Protein AF-A0A502EAJ1-F1 (afdb_monomer_lite)

Foldseek 3Di:
DDDDDDDDDDPPPCPVPPPPPLVVLLVVLVVLLVVLVVLVVPDFPQDDCVVDDDVVNVVNVVSVVVVVVSVVVSVVSNVVSVVSNVVSVVVVVVVVVVCCVVVPDD

Structure (mmCIF, N/CA/C/O backbone):
data_AF-A0A502EAJ1-F1
#
_entry.id   AF-A0A502EAJ1-F1
#
loop_
_atom_site.group_PDB
_atom_site.id
_atom_site.type_symbol
_atom_site.label_atom_id
_atom_site.label_alt_id
_atom_site.label_comp_id
_atom_site.label_asym_id
_atom_site.label_entity_id
_atom_site.label_seq_id
_atom_site.pdbx_PDB_ins_code
_atom_site.Cartn_x
_atom_site.Cartn_y
_atom_site.Cartn_z
_atom_site.occupancy
_atom_site.B_iso_or_equiv
_atom_site.auth_seq_id
_atom_site.auth_comp_id
_atom_site.auth_asym_id
_atom_site.auth_atom_id
_atom_site.pdbx_PDB_model_num
ATOM 1 N N . MET A 1 1 ? 1.232 34.786 -62.484 1.00 44.47 1 MET A N 1
ATOM 2 C CA . MET A 1 1 ? 2.319 34.318 -61.595 1.00 44.47 1 MET A CA 1
ATOM 3 C C . MET A 1 1 ? 1.673 33.565 -60.446 1.00 44.47 1 MET A C 1
ATOM 5 O O . MET A 1 1 ? 1.003 34.178 -59.626 1.00 44.47 1 MET A O 1
ATOM 9 N N . ASN A 1 2 ? 1.746 32.236 -60.501 1.00 37.72 2 ASN A N 1
ATOM 10 C CA . ASN A 1 2 ? 0.970 31.316 -59.669 1.00 37.72 2 ASN A CA 1
ATOM 11 C C . ASN A 1 2 ? 1.637 31.052 -58.313 1.00 37.72 2 ASN A C 1
ATOM 13 O O . ASN A 1 2 ? 2.846 30.849 -58.243 1.00 37.72 2 ASN A O 1
ATOM 17 N N . ARG A 1 3 ? 0.804 30.998 -57.265 1.00 44.91 3 ARG A N 1
ATOM 18 C CA . ARG A 1 3 ? 1.084 30.386 -55.959 1.00 44.91 3 ARG A CA 1
ATOM 19 C C . ARG A 1 3 ? 1.133 28.860 -56.105 1.00 44.91 3 ARG A C 1
ATOM 21 O O . ARG A 1 3 ? 0.138 28.263 -56.502 1.00 44.91 3 ARG A O 1
ATOM 28 N N . ALA A 1 4 ? 2.251 28.263 -55.716 1.00 44.28 4 ALA A N 1
ATOM 29 C CA . ALA A 1 4 ? 2.432 26.878 -55.270 1.00 44.28 4 ALA A CA 1
ATOM 30 C C . ALA A 1 4 ? 3.805 26.845 -54.556 1.00 44.28 4 ALA A C 1
ATOM 32 O O . ALA A 1 4 ? 4.692 27.589 -54.949 1.00 44.28 4 ALA A O 1
ATOM 33 N N . GLY A 1 5 ? 4.078 26.086 -53.504 1.00 41.44 5 GLY A N 1
ATOM 34 C CA . GLY A 1 5 ? 3.335 24.995 -52.919 1.00 41.44 5 GLY A CA 1
ATOM 35 C C . GLY A 1 5 ? 3.681 24.825 -51.441 1.00 41.44 5 GLY A C 1
ATOM 36 O O . GLY A 1 5 ? 4.650 25.360 -50.908 1.00 41.44 5 GLY A O 1
ATOM 37 N N . HIS A 1 6 ? 2.785 24.085 -50.820 1.00 46.28 6 HIS A N 1
ATOM 38 C CA . HIS A 1 6 ? 2.770 23.588 -49.465 1.00 46.28 6 HIS A CA 1
ATOM 39 C C . HIS A 1 6 ? 3.723 22.388 -49.340 1.00 46.28 6 HIS A C 1
ATOM 41 O O . HIS A 1 6 ? 3.602 21.439 -50.108 1.00 46.28 6 HIS A O 1
ATOM 47 N N . ALA A 1 7 ? 4.636 22.433 -48.373 1.00 45.00 7 ALA A N 1
ATOM 48 C CA . ALA A 1 7 ? 5.268 21.277 -47.733 1.00 45.00 7 ALA A CA 1
ATOM 49 C C . ALA A 1 7 ? 5.794 21.809 -46.385 1.00 45.00 7 ALA A C 1
ATOM 51 O O . ALA A 1 7 ? 6.616 22.715 -46.365 1.00 45.00 7 ALA A O 1
ATOM 52 N N . GLY A 1 8 ? 5.259 21.443 -45.223 1.00 46.72 8 GLY A N 1
ATOM 53 C CA . GLY A 1 8 ? 4.953 20.074 -44.836 1.00 46.72 8 GLY A CA 1
ATOM 54 C C . GLY A 1 8 ? 6.255 19.377 -44.453 1.00 46.72 8 GLY A C 1
ATOM 55 O O . GLY A 1 8 ? 6.659 18.441 -45.127 1.00 46.72 8 GLY A O 1
ATOM 56 N N . VAL A 1 9 ? 6.943 19.870 -43.418 1.00 45.50 9 VAL A N 1
ATOM 57 C CA . VAL A 1 9 ? 8.045 19.144 -42.775 1.00 45.50 9 VAL A CA 1
ATOM 58 C C . VAL A 1 9 ? 7.643 18.955 -41.326 1.00 45.50 9 VAL A C 1
ATOM 60 O O . VAL A 1 9 ? 7.377 19.919 -40.610 1.00 45.50 9 VAL A O 1
ATOM 63 N N . GLY A 1 10 ? 7.471 17.682 -40.983 1.00 40.25 10 GLY A N 1
ATOM 64 C CA . GLY A 1 10 ? 6.793 17.204 -39.799 1.00 40.25 10 GLY A CA 1
ATOM 65 C C . GLY A 1 10 ? 7.353 17.812 -38.530 1.00 40.25 10 GLY A C 1
ATOM 66 O O . GLY A 1 10 ? 8.487 17.557 -38.135 1.00 40.25 10 GLY A O 1
ATOM 67 N N . GLN A 1 11 ? 6.479 18.534 -37.844 1.00 42.09 11 GLN A N 1
ATOM 68 C CA . GLN A 1 11 ? 6.477 18.547 -36.401 1.00 42.09 11 GLN A CA 1
ATOM 69 C C . GLN A 1 11 ? 6.199 17.102 -35.982 1.00 42.09 11 GLN A C 1
ATOM 71 O O . GLN A 1 11 ? 5.047 16.688 -35.859 1.00 42.09 11 GLN A O 1
ATOM 76 N N . HIS A 1 12 ? 7.265 16.299 -35.877 1.00 37.22 12 HIS A N 1
ATOM 77 C CA . HIS A 1 12 ? 7.247 15.130 -35.018 1.00 37.22 12 HIS A CA 1
ATOM 78 C C . HIS A 1 12 ? 6.753 15.672 -33.690 1.00 37.22 12 HIS A C 1
ATOM 80 O O . HIS A 1 12 ? 7.433 16.473 -33.049 1.00 37.22 12 HIS A O 1
ATOM 86 N N . ALA A 1 13 ? 5.504 15.347 -33.366 1.00 43.31 13 ALA A N 1
ATOM 87 C CA . ALA A 1 13 ? 5.017 15.493 -32.024 1.00 43.31 13 ALA A CA 1
ATOM 88 C C . ALA A 1 13 ? 6.063 14.789 -31.165 1.00 43.31 13 ALA A C 1
ATOM 90 O O . ALA A 1 13 ? 6.211 13.568 -31.234 1.00 43.31 13 ALA A O 1
ATOM 91 N N . ASP A 1 14 ? 6.837 15.581 -30.431 1.00 46.66 14 ASP A N 1
ATOM 92 C CA . ASP A 1 14 ? 7.387 15.156 -29.165 1.00 46.66 14 ASP A CA 1
ATOM 93 C C . ASP A 1 14 ? 6.158 14.762 -28.349 1.00 46.66 14 ASP A C 1
ATOM 95 O O . ASP A 1 14 ? 5.503 15.579 -27.701 1.00 46.66 14 ASP A O 1
ATOM 99 N N . MET A 1 15 ? 5.716 13.520 -28.543 1.00 47.75 15 ME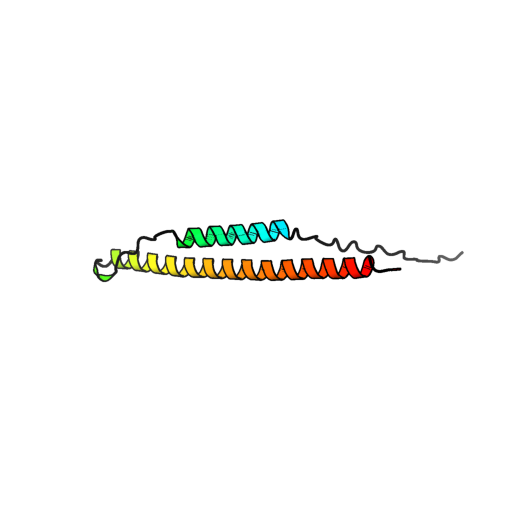T A N 1
ATOM 100 C CA . MET A 1 15 ? 4.748 12.867 -27.694 1.00 47.75 15 MET A CA 1
ATOM 101 C C . MET A 1 15 ? 5.532 12.621 -26.423 1.00 47.75 15 MET A C 1
ATOM 103 O O . MET A 1 15 ? 6.062 11.528 -26.252 1.00 47.75 15 MET A O 1
ATOM 107 N N . GLY A 1 16 ? 5.717 13.704 -25.653 1.00 45.06 16 GLY A N 1
ATOM 108 C CA . GLY A 1 16 ? 6.653 13.803 -24.549 1.00 45.06 16 GLY A CA 1
ATOM 109 C C . GLY A 1 16 ? 6.515 12.552 -23.720 1.00 45.06 16 GLY A C 1
ATOM 110 O O . GLY A 1 16 ? 5.504 12.353 -23.044 1.00 45.06 16 GLY A O 1
ATOM 111 N N . THR A 1 17 ? 7.479 11.650 -23.877 1.00 53.47 17 THR A N 1
ATOM 112 C CA . THR A 1 17 ? 7.453 10.373 -23.192 1.00 53.47 17 THR A CA 1
ATOM 113 C C . THR A 1 17 ? 7.636 10.731 -21.736 1.00 53.47 17 THR A C 1
ATOM 115 O O . THR A 1 17 ? 8.730 11.125 -21.325 1.00 53.47 17 THR A O 1
ATOM 118 N N . VAL A 1 18 ? 6.546 10.697 -20.970 1.00 57.09 18 VAL A N 1
ATOM 119 C CA . VAL A 1 18 ? 6.606 10.829 -19.520 1.00 57.09 18 VAL A CA 1
ATOM 120 C C . VAL A 1 18 ? 7.421 9.637 -19.053 1.00 57.09 18 VAL A C 1
ATOM 122 O O . VAL A 1 18 ? 6.913 8.522 -18.962 1.00 57.09 18 VAL A O 1
ATOM 125 N N . ARG A 1 19 ? 8.718 9.866 -18.853 1.00 62.62 19 ARG A N 1
ATOM 126 C CA . ARG A 1 19 ? 9.636 8.853 -18.361 1.00 62.62 19 ARG A CA 1
ATOM 127 C C . ARG A 1 19 ? 9.291 8.671 -16.893 1.00 62.62 19 ARG A C 1
ATOM 129 O O . ARG A 1 19 ? 9.613 9.518 -16.060 1.00 62.62 19 ARG A O 1
ATOM 136 N N . LEU A 1 20 ? 8.504 7.639 -16.618 1.00 69.19 20 LEU A N 1
ATOM 137 C CA . LEU A 1 20 ? 8.103 7.291 -15.269 1.00 69.19 20 LEU A CA 1
ATOM 138 C C . LEU A 1 20 ? 9.372 6.907 -14.508 1.00 69.19 20 LEU A C 1
ATOM 140 O O . LEU A 1 20 ? 10.086 5.999 -14.920 1.00 69.19 20 LEU A O 1
ATOM 144 N N . ASP A 1 21 ? 9.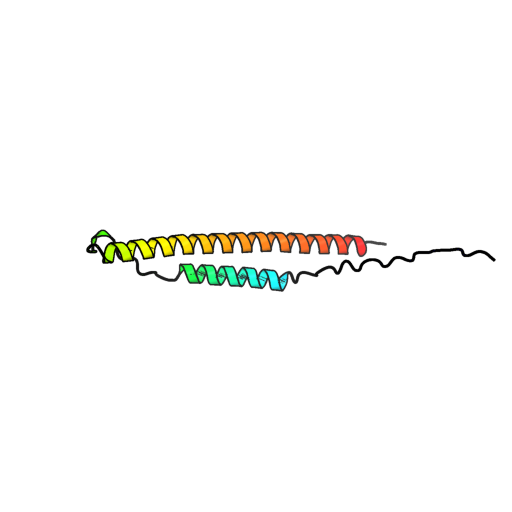668 7.603 -13.413 1.00 81.81 21 ASP A N 1
ATOM 145 C CA . ASP A 1 21 ? 10.756 7.199 -12.527 1.00 81.81 21 ASP A CA 1
ATOM 146 C C . ASP A 1 21 ? 10.335 5.920 -11.789 1.00 81.81 21 ASP A C 1
ATOM 148 O O . ASP A 1 21 ? 9.673 5.952 -10.749 1.00 81.81 21 ASP A O 1
ATOM 152 N N . ALA A 1 22 ? 10.688 4.782 -12.385 1.00 78.06 22 ALA A N 1
ATOM 153 C CA . ALA A 1 22 ? 10.443 3.441 -11.874 1.00 78.06 22 ALA A CA 1
ATOM 154 C C . ALA A 1 22 ? 10.926 3.268 -10.426 1.00 78.06 22 ALA A C 1
ATOM 156 O O . ALA A 1 22 ? 10.244 2.634 -9.615 1.00 78.06 22 ALA A O 1
ATOM 157 N N . ALA A 1 23 ? 12.067 3.873 -10.080 1.00 78.31 23 ALA A N 1
ATOM 158 C CA . ALA A 1 23 ? 12.630 3.802 -8.740 1.00 78.31 23 ALA A CA 1
ATOM 159 C C . ALA A 1 23 ? 11.791 4.612 -7.744 1.00 78.31 23 ALA A C 1
ATOM 161 O O . ALA A 1 23 ? 11.462 4.102 -6.672 1.00 78.31 23 ALA A O 1
ATOM 162 N N . ALA A 1 24 ? 11.379 5.830 -8.109 1.00 80.62 24 ALA A N 1
ATOM 163 C CA . ALA A 1 24 ? 10.502 6.648 -7.268 1.00 80.62 24 ALA A CA 1
ATOM 164 C C . ALA A 1 24 ? 9.129 5.992 -7.049 1.00 80.62 24 ALA A C 1
ATOM 166 O O . ALA A 1 24 ? 8.594 6.006 -5.939 1.00 80.62 24 ALA A O 1
ATOM 167 N N . VAL A 1 25 ? 8.567 5.377 -8.091 1.00 81.81 25 VAL A N 1
ATOM 168 C CA . VAL A 1 25 ? 7.277 4.679 -8.019 1.00 81.81 25 VAL A CA 1
ATOM 169 C C . VAL A 1 25 ? 7.364 3.425 -7.146 1.00 81.81 25 VAL A C 1
ATOM 171 O O . VAL A 1 25 ? 6.467 3.180 -6.337 1.00 81.81 25 VAL A O 1
ATOM 174 N N . ARG A 1 26 ? 8.454 2.657 -7.251 1.00 81.75 26 ARG A N 1
ATOM 175 C CA . ARG A 1 26 ? 8.693 1.487 -6.396 1.00 81.75 26 ARG A CA 1
ATOM 176 C C . ARG A 1 26 ? 8.912 1.890 -4.934 1.00 81.75 26 ARG A C 1
ATOM 178 O O . ARG A 1 26 ? 8.274 1.318 -4.060 1.00 81.75 26 ARG A O 1
ATOM 185 N N . ALA A 1 27 ? 9.687 2.944 -4.679 1.00 86.50 27 ALA A N 1
ATOM 186 C CA . ALA A 1 27 ? 9.880 3.479 -3.331 1.00 86.50 27 ALA A CA 1
ATOM 187 C C . ALA A 1 27 ? 8.563 3.946 -2.683 1.00 86.50 27 ALA A C 1
ATOM 189 O O . ALA A 1 27 ? 8.339 3.724 -1.493 1.00 86.50 27 ALA A O 1
ATOM 190 N N . LEU A 1 28 ? 7.665 4.561 -3.461 1.00 86.31 28 LEU A N 1
ATOM 191 C CA . LEU A 1 28 ? 6.333 4.933 -2.981 1.00 86.31 28 LEU A CA 1
ATOM 192 C C . LEU A 1 28 ? 5.485 3.699 -2.635 1.00 86.31 28 LEU A C 1
ATOM 194 O O . LEU A 1 28 ? 4.806 3.692 -1.608 1.00 86.31 28 LEU A O 1
ATOM 198 N N . ALA A 1 29 ? 5.525 2.661 -3.474 1.00 82.50 29 ALA A N 1
ATOM 199 C CA . ALA A 1 29 ? 4.821 1.409 -3.218 1.00 82.50 29 ALA A CA 1
ATOM 200 C C . ALA A 1 29 ? 5.326 0.720 -1.939 1.00 82.50 29 ALA A C 1
ATOM 202 O O . ALA A 1 29 ? 4.509 0.309 -1.114 1.00 82.50 29 ALA A O 1
ATOM 203 N N . ASP A 1 30 ? 6.643 0.672 -1.735 1.00 86.44 30 ASP A N 1
ATOM 204 C CA . ASP A 1 30 ? 7.259 0.102 -0.533 1.00 86.44 30 ASP A CA 1
ATOM 205 C C . ASP A 1 30 ? 6.873 0.891 0.729 1.00 86.44 30 ASP A C 1
ATOM 207 O O . ASP A 1 30 ? 6.451 0.300 1.722 1.00 86.44 30 ASP A O 1
ATOM 211 N N . SER A 1 31 ? 6.904 2.229 0.677 1.00 89.94 31 SER A N 1
ATOM 212 C CA . SER A 1 31 ? 6.459 3.077 1.797 1.00 89.94 31 SER A CA 1
ATOM 213 C C . SER A 1 31 ? 4.999 2.817 2.176 1.00 89.94 31 SER A C 1
ATOM 215 O O . SER A 1 31 ? 4.663 2.764 3.356 1.00 89.94 31 SER A O 1
ATOM 217 N N . ILE A 1 32 ? 4.123 2.639 1.184 1.00 84.50 32 ILE A N 1
ATOM 218 C CA . ILE A 1 32 ? 2.702 2.352 1.412 1.00 84.50 32 ILE A CA 1
ATOM 219 C C . ILE A 1 32 ? 2.508 0.969 2.046 1.00 84.50 32 ILE A C 1
ATOM 221 O O . ILE A 1 32 ? 1.622 0.802 2.886 1.00 84.50 32 ILE A O 1
ATOM 225 N N . LEU A 1 33 ? 3.324 -0.020 1.672 1.00 83.25 33 LEU A N 1
ATOM 226 C CA . LEU A 1 33 ? 3.296 -1.348 2.289 1.00 83.25 33 LEU A CA 1
ATOM 227 C C . LEU A 1 33 ? 3.748 -1.305 3.753 1.00 83.25 33 LEU A C 1
ATOM 229 O O . LEU A 1 33 ? 3.093 -1.923 4.598 1.00 83.25 33 LEU A O 1
ATOM 233 N N . ASP A 1 34 ? 4.802 -0.549 4.055 1.00 87.38 34 ASP A N 1
ATOM 234 C CA . ASP A 1 34 ? 5.289 -0.339 5.422 1.00 87.38 34 ASP A CA 1
ATOM 235 C C . ASP A 1 34 ? 4.241 0.363 6.295 1.00 87.38 34 ASP A C 1
ATOM 237 O O . ASP A 1 34 ? 3.941 -0.088 7.404 1.00 87.38 34 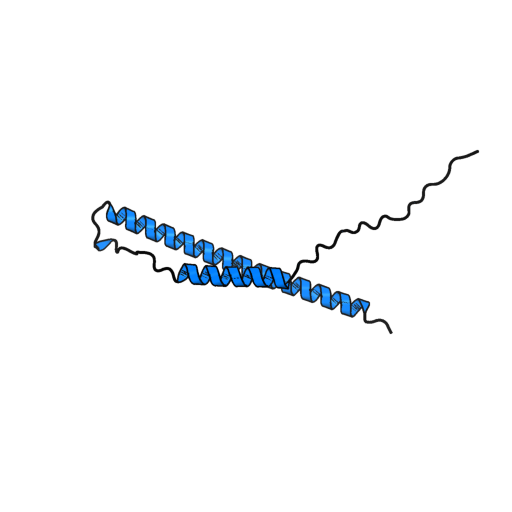ASP A O 1
ATOM 241 N N . ASP A 1 35 ? 3.620 1.429 5.789 1.00 85.12 35 ASP A N 1
ATOM 242 C CA . ASP A 1 35 ? 2.561 2.139 6.512 1.00 85.12 35 ASP A CA 1
ATOM 243 C C . ASP A 1 35 ? 1.324 1.253 6.721 1.00 85.12 35 ASP A C 1
ATOM 245 O O . ASP A 1 35 ? 0.716 1.257 7.796 1.00 85.12 35 ASP A O 1
ATOM 249 N N . ALA A 1 36 ? 0.978 0.428 5.731 1.00 78.31 36 ALA A N 1
ATOM 250 C CA . ALA A 1 36 ? -0.102 -0.544 5.850 1.00 78.31 36 ALA A CA 1
ATOM 251 C C . ALA A 1 36 ? 0.201 -1.636 6.894 1.00 78.31 36 ALA A C 1
ATOM 253 O O . ALA A 1 36 ? -0.712 -2.085 7.592 1.00 78.31 36 ALA A O 1
ATOM 254 N N . ALA A 1 37 ? 1.462 -2.057 7.034 1.00 81.50 37 ALA A N 1
ATOM 255 C CA . ALA A 1 37 ? 1.881 -2.976 8.092 1.00 81.50 37 ALA A CA 1
ATOM 256 C C . ALA A 1 37 ? 1.757 -2.324 9.477 1.00 81.50 37 ALA A C 1
ATOM 258 O O . ALA A 1 37 ? 1.153 -2.909 10.375 1.00 81.50 37 ALA A O 1
ATOM 259 N N . ARG A 1 38 ? 2.210 -1.073 9.624 1.00 84.81 38 ARG A N 1
ATOM 260 C CA . ARG A 1 38 ? 2.094 -0.310 10.880 1.00 84.81 38 ARG A 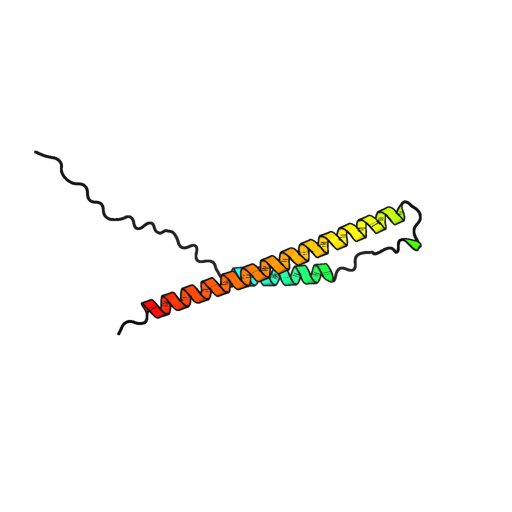CA 1
ATOM 261 C C . ARG A 1 38 ? 0.648 -0.109 11.314 1.00 84.81 38 ARG A C 1
ATOM 263 O O . ARG A 1 38 ? 0.346 -0.227 12.496 1.00 84.81 38 ARG A O 1
ATOM 270 N N . LEU A 1 39 ? -0.263 0.153 10.375 1.00 74.56 39 LEU A N 1
ATOM 271 C CA . LEU A 1 39 ? -1.697 0.268 10.670 1.00 74.56 39 LEU A CA 1
ATOM 272 C C . LEU A 1 39 ? -2.287 -1.027 11.245 1.00 74.56 39 LEU A C 1
ATOM 274 O O . LEU A 1 39 ? -3.182 -0.964 12.084 1.00 74.56 39 LEU A O 1
ATOM 278 N N . HIS A 1 40 ? -1.772 -2.184 10.827 1.00 73.38 40 HIS A N 1
ATOM 279 C CA . HIS A 1 40 ? -2.188 -3.490 11.339 1.00 73.38 40 HIS A CA 1
ATOM 280 C C . HIS A 1 40 ? -1.604 -3.799 12.733 1.00 73.38 40 HIS A C 1
ATOM 282 O O . HIS A 1 40 ? -2.145 -4.626 13.463 1.00 73.38 40 HIS A O 1
ATOM 288 N N . GLU A 1 41 ? -0.508 -3.148 13.123 1.00 80.00 41 GLU A N 1
ATOM 289 C CA . GLU A 1 41 ? 0.095 -3.276 14.459 1.00 80.00 41 GLU A CA 1
ATOM 290 C C . GLU A 1 41 ? -0.613 -2.416 15.519 1.00 80.00 41 GLU A C 1
ATOM 292 O O . GLU A 1 41 ? -0.397 -2.597 16.720 1.00 80.00 41 GLU A O 1
ATOM 297 N N . ILE A 1 42 ? -1.480 -1.487 15.101 1.00 79.44 42 ILE A N 1
ATOM 298 C CA . ILE A 1 42 ? -2.282 -0.687 16.026 1.00 79.44 42 ILE A CA 1
ATOM 299 C C . ILE A 1 42 ? -3.311 -1.603 16.694 1.00 79.44 42 ILE A C 1
ATOM 301 O O . ILE A 1 42 ? -4.310 -1.999 16.096 1.00 79.44 42 ILE A O 1
ATOM 305 N N . HIS A 1 43 ? -3.077 -1.912 17.969 1.00 66.31 43 HIS A N 1
ATOM 306 C CA . HIS A 1 43 ? -4.060 -2.573 18.819 1.00 66.31 43 HIS A CA 1
ATOM 307 C C . HIS A 1 43 ? -5.226 -1.622 19.095 1.00 66.31 43 HIS A C 1
ATOM 309 O O . HIS A 1 43 ? -5.162 -0.758 19.975 1.00 66.31 43 HIS A O 1
ATOM 315 N N . TRP A 1 44 ? -6.299 -1.784 18.327 1.00 66.81 44 TRP A N 1
ATOM 316 C CA . TRP A 1 44 ? -7.551 -1.086 18.567 1.00 66.81 44 TRP A CA 1
ATOM 317 C C . TRP A 1 44 ? -8.211 -1.612 19.848 1.00 66.81 44 TRP A C 1
ATOM 319 O O . TRP A 1 44 ? -8.104 -2.800 20.167 1.00 66.81 44 TRP A O 1
ATOM 329 N N . PRO A 1 45 ? -8.860 -0.742 20.638 1.00 64.88 45 PRO A N 1
ATOM 330 C CA . PRO A 1 45 ? -9.539 -1.158 21.854 1.00 64.88 45 PRO A CA 1
ATOM 331 C C . PRO A 1 45 ? -10.770 -2.013 21.519 1.00 64.88 45 PRO A C 1
ATOM 333 O O . PRO A 1 45 ? -11.889 -1.514 21.412 1.00 64.88 45 PRO A O 1
ATOM 336 N N . THR A 1 46 ? -10.577 -3.327 21.420 1.00 61.69 46 THR A N 1
ATOM 337 C CA . THR A 1 46 ? -11.664 -4.300 21.313 1.00 61.69 46 THR A CA 1
ATOM 338 C C . THR A 1 46 ? -12.272 -4.509 22.701 1.00 61.69 46 THR A C 1
ATOM 340 O O . THR A 1 46 ? -11.727 -5.246 23.525 1.00 61.69 46 THR A O 1
ATOM 343 N N . MET A 1 47 ? -13.392 -3.854 23.013 1.00 58.22 47 MET A N 1
ATOM 344 C CA . MET A 1 47 ? -14.165 -4.239 24.197 1.00 58.22 47 MET A CA 1
ATOM 345 C C . MET A 1 47 ? -15.058 -5.433 23.847 1.00 58.22 47 MET A C 1
ATOM 347 O O . MET A 1 47 ? -15.885 -5.337 22.943 1.00 58.22 47 MET A O 1
ATOM 351 N N . GLY A 1 48 ? -14.911 -6.551 24.562 1.00 59.62 48 GLY A N 1
ATOM 352 C CA . GLY A 1 48 ? -15.772 -7.721 24.377 1.00 59.62 48 GLY A CA 1
ATOM 353 C C . GLY A 1 48 ? -17.241 -7.370 24.632 1.00 59.62 48 GLY A C 1
ATOM 354 O O . GLY A 1 48 ? -17.567 -6.790 25.671 1.00 59.62 48 GLY A O 1
ATOM 355 N N . SER A 1 49 ? -18.127 -7.720 23.695 1.00 59.62 49 SER A N 1
ATOM 356 C CA . SER A 1 49 ? -19.570 -7.428 23.757 1.00 59.62 49 SER A CA 1
ATOM 357 C C . SER A 1 49 ? -20.242 -7.948 25.027 1.00 59.62 49 SER A C 1
ATOM 359 O O . SER A 1 49 ? -21.177 -7.329 25.529 1.00 59.62 49 SER A O 1
ATOM 361 N N . ASP A 1 50 ? -19.735 -9.056 25.562 1.00 64.06 50 ASP A N 1
ATOM 362 C CA . ASP A 1 50 ? -20.379 -9.826 26.629 1.00 64.06 50 ASP A CA 1
ATOM 363 C C . ASP A 1 50 ? -20.244 -9.171 28.014 1.00 64.06 50 ASP A C 1
ATOM 365 O O . ASP A 1 50 ? -20.915 -9.571 28.962 1.00 64.06 50 ASP A O 1
ATOM 369 N N . ALA A 1 51 ? -19.408 -8.133 28.136 1.00 58.94 51 ALA A N 1
ATOM 370 C CA . ALA A 1 51 ? -19.153 -7.417 29.387 1.00 58.94 51 ALA A CA 1
ATOM 371 C C . ALA A 1 51 ? -19.800 -6.017 29.450 1.00 58.94 51 ALA A C 1
ATOM 373 O O . ALA A 1 51 ? -19.588 -5.283 30.418 1.00 58.94 51 ALA A O 1
ATOM 374 N N . LEU A 1 52 ? -20.558 -5.608 28.426 1.00 61.16 52 LEU A N 1
ATOM 375 C CA . LEU A 1 52 ? -20.928 -4.208 28.211 1.00 61.16 52 LEU A CA 1
ATOM 376 C C . LEU A 1 52 ? -22.445 -3.965 28.275 1.00 61.16 52 LEU A C 1
ATOM 378 O O . LEU A 1 52 ? -23.241 -4.639 27.631 1.00 61.16 52 LEU A O 1
ATOM 382 N N . ALA A 1 53 ? -22.863 -2.949 29.035 1.00 64.31 53 ALA A N 1
ATOM 383 C CA . ALA A 1 53 ? -24.250 -2.498 29.085 1.00 64.31 53 ALA A CA 1
ATOM 384 C C . ALA A 1 53 ? -24.559 -1.546 27.916 1.00 64.31 53 ALA A C 1
ATOM 386 O O . ALA A 1 53 ? -24.035 -0.436 27.872 1.00 64.31 53 ALA A O 1
ATOM 387 N N . GLY A 1 54 ? -25.443 -1.958 26.999 1.00 66.06 54 GLY A N 1
ATOM 388 C CA . GLY A 1 54 ? -26.159 -1.135 26.003 1.00 66.06 54 GLY A CA 1
ATOM 389 C C . GLY A 1 54 ? -25.340 -0.094 25.218 1.00 66.06 54 GLY A C 1
ATOM 390 O O . GLY A 1 54 ? -25.013 -0.296 24.051 1.00 66.06 54 GLY A O 1
ATOM 391 N N . SER A 1 55 ? -25.026 1.042 25.846 1.00 61.19 55 SER A N 1
ATOM 392 C CA . SER A 1 55 ? -24.211 2.123 25.271 1.00 61.19 55 SER A CA 1
ATOM 393 C C . SER A 1 55 ? -22.781 1.675 24.948 1.00 61.19 55 SER A C 1
ATOM 395 O O . SER A 1 55 ? -22.242 2.009 23.890 1.00 61.19 55 SER A O 1
ATOM 397 N N . SER A 1 56 ? -22.172 0.858 25.809 1.00 62.38 56 SER A N 1
ATOM 398 C CA . SER A 1 56 ? -20.812 0.374 25.573 1.00 62.38 56 SER A CA 1
ATOM 399 C C . SER A 1 56 ? -20.741 -0.737 24.521 1.00 62.38 56 SER A C 1
ATOM 401 O O . SER A 1 56 ? -19.760 -0.796 23.785 1.00 62.38 56 SER A O 1
ATOM 403 N N . VAL A 1 57 ? -21.810 -1.523 24.337 1.00 64.88 57 VAL A N 1
ATOM 404 C CA . VAL A 1 57 ? -21.934 -2.457 23.199 1.00 64.88 57 VAL A CA 1
ATOM 405 C C . VAL A 1 57 ? -21.927 -1.690 21.875 1.00 64.88 57 VAL A C 1
ATOM 407 O O . VAL A 1 57 ? -21.219 -2.074 20.951 1.00 64.88 57 VAL A O 1
ATOM 410 N N . SER A 1 58 ? -22.634 -0.555 21.791 1.00 64.56 58 SER A N 1
ATOM 411 C CA . SER A 1 58 ? -22.615 0.289 20.585 1.00 64.56 58 SER A CA 1
ATOM 412 C C . SER A 1 58 ? -21.214 0.825 20.262 1.00 64.56 58 SER A C 1
ATOM 414 O O . SER A 1 58 ? -20.846 0.901 19.090 1.00 64.56 58 SER A O 1
ATOM 416 N N . ALA A 1 59 ? -20.422 1.183 21.278 1.00 63.19 59 ALA A N 1
ATOM 417 C CA . ALA A 1 59 ? -19.032 1.597 21.086 1.00 63.19 59 ALA A CA 1
ATOM 418 C C . ALA A 1 59 ? -18.148 0.439 20.586 1.00 63.19 59 ALA A C 1
ATOM 420 O O . ALA A 1 59 ? -17.379 0.638 19.646 1.00 63.19 59 ALA A O 1
ATOM 421 N N . ALA A 1 60 ? -18.313 -0.767 21.139 1.00 64.88 60 ALA A N 1
ATOM 422 C CA . ALA A 1 60 ? -17.603 -1.965 20.689 1.00 64.88 60 ALA A CA 1
ATOM 423 C C . ALA A 1 60 ? -17.911 -2.311 19.220 1.00 64.88 60 ALA A C 1
ATOM 425 O O . ALA A 1 60 ? -16.990 -2.484 18.425 1.00 64.88 60 ALA A O 1
ATOM 426 N N . THR A 1 61 ? -19.189 -2.309 18.819 1.00 66.69 61 THR A N 1
ATOM 427 C CA . THR A 1 61 ? -19.588 -2.553 17.418 1.00 66.69 61 THR A CA 1
ATOM 428 C C . THR A 1 61 ? -19.043 -1.489 16.458 1.0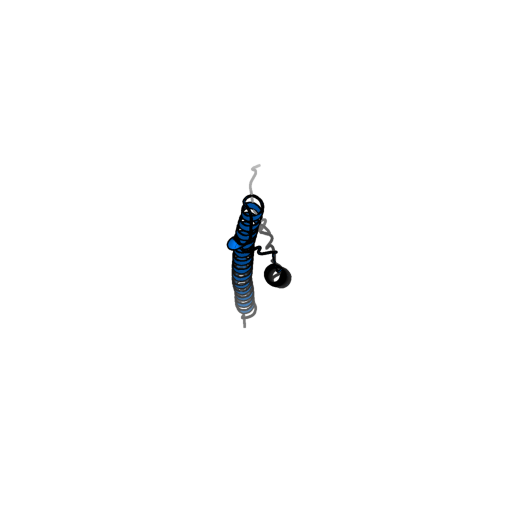0 66.69 61 THR A C 1
ATOM 430 O O . THR A 1 61 ? -18.697 -1.791 15.321 1.00 66.69 61 THR A O 1
ATOM 433 N N . LYS A 1 62 ? -18.940 -0.223 16.886 1.00 66.69 62 LYS A N 1
ATOM 434 C CA . LYS A 1 62 ? -18.323 0.831 16.059 1.00 66.69 62 LYS A CA 1
ATOM 435 C C . LYS A 1 62 ? -16.819 0.616 15.868 1.00 66.69 62 LYS A C 1
ATOM 437 O O . LYS A 1 62 ? -16.320 0.929 14.791 1.00 66.69 62 LYS A O 1
ATOM 442 N N . CYS A 1 63 ? -16.120 0.091 16.878 1.00 66.19 63 CYS A N 1
ATOM 443 C CA . CYS A 1 63 ? -14.697 -0.240 16.781 1.00 66.19 63 CYS A CA 1
ATOM 444 C C . CYS A 1 63 ? -14.466 -1.396 15.798 1.00 66.19 63 CYS A C 1
ATOM 446 O O . CYS A 1 63 ? -13.647 -1.255 14.896 1.00 66.19 63 CYS A O 1
ATOM 448 N N . SER A 1 64 ? -15.273 -2.463 15.866 1.00 70.94 64 SER A N 1
ATOM 449 C CA . SER A 1 64 ? -15.140 -3.599 14.939 1.00 70.94 64 SER A CA 1
ATOM 450 C C . SER A 1 64 ? -15.386 -3.197 13.478 1.00 70.94 64 SER A C 1
ATOM 452 O O . SER A 1 64 ? -14.634 -3.578 12.592 1.00 70.94 64 SER A O 1
ATOM 454 N N . VAL A 1 65 ? -16.379 -2.337 13.211 1.00 76.19 65 VAL A N 1
ATOM 455 C CA . VAL A 1 65 ? -16.618 -1.804 11.854 1.00 76.19 65 VAL A CA 1
ATOM 456 C C . VAL A 1 65 ? -15.452 -0.934 11.362 1.00 76.19 65 VAL A C 1
ATOM 458 O O . VAL A 1 65 ? -15.194 -0.874 10.160 1.00 76.19 65 VAL A O 1
ATOM 461 N N . ALA A 1 66 ? -14.759 -0.226 12.259 1.00 73.75 66 ALA A N 1
ATOM 462 C CA . ALA A 1 66 ? -13.576 0.551 11.897 1.00 73.75 66 ALA A CA 1
ATOM 463 C C . ALA A 1 66 ? -12.374 -0.355 11.584 1.00 73.75 66 ALA A C 1
ATOM 465 O O . ALA A 1 66 ? -11.665 -0.086 10.616 1.00 73.75 66 ALA A O 1
ATOM 466 N N . GLU A 1 67 ? -12.187 -1.433 12.349 1.00 76.50 67 GLU A N 1
ATOM 467 C CA . GLU A 1 67 ? -11.160 -2.456 12.112 1.00 76.50 67 GLU A CA 1
ATOM 468 C C . GLU A 1 67 ? -11.362 -3.152 10.759 1.00 76.50 67 GLU A C 1
ATOM 470 O O . GLU A 1 67 ? -10.427 -3.194 9.959 1.00 76.50 67 GLU A O 1
ATOM 475 N N . ASP A 1 68 ? -12.587 -3.589 10.450 1.00 81.75 68 ASP A N 1
ATOM 476 C CA . ASP A 1 68 ? -12.915 -4.224 9.165 1.00 81.75 68 ASP A CA 1
ATOM 477 C C . ASP A 1 68 ? -12.616 -3.287 7.983 1.00 81.75 68 ASP A C 1
ATOM 479 O O . ASP A 1 68 ? -11.970 -3.666 7.005 1.00 81.75 68 ASP A O 1
ATOM 483 N N . ARG A 1 69 ? -13.018 -2.014 8.090 1.00 82.44 69 ARG A N 1
ATOM 484 C CA . ARG A 1 69 ? -12.738 -1.010 7.049 1.00 82.44 69 ARG A CA 1
ATOM 485 C C . ARG A 1 69 ? -11.249 -0.737 6.890 1.00 82.44 69 ARG A C 1
ATOM 487 O O . ARG A 1 69 ? -10.792 -0.489 5.776 1.00 82.44 69 ARG A O 1
ATOM 494 N N . LEU A 1 70 ? -10.496 -0.735 7.987 1.00 81.62 70 LEU A N 1
ATOM 495 C CA . LEU A 1 70 ? -9.053 -0.539 7.940 1.00 81.62 70 LEU A CA 1
ATOM 496 C C . LEU A 1 70 ? -8.363 -1.728 7.264 1.00 81.62 70 LEU A C 1
ATOM 498 O O . LEU A 1 70 ? -7.477 -1.520 6.434 1.00 81.62 70 LEU A O 1
ATOM 502 N N . ALA A 1 71 ? -8.805 -2.951 7.561 1.00 82.62 71 ALA A N 1
ATOM 503 C CA . ALA A 1 71 ? -8.323 -4.157 6.898 1.00 82.62 71 ALA A CA 1
ATOM 504 C C . ALA A 1 71 ? -8.579 -4.109 5.380 1.00 82.62 71 ALA A C 1
ATOM 506 O O . ALA A 1 71 ? -7.667 -4.396 4.600 1.00 82.62 71 ALA A O 1
ATOM 507 N N . ASP A 1 72 ? -9.761 -3.652 4.955 1.00 86.00 72 ASP A N 1
ATOM 508 C CA . ASP A 1 72 ? -10.088 -3.452 3.536 1.00 86.00 72 ASP A CA 1
ATOM 509 C C . ASP A 1 72 ? -9.177 -2.411 2.867 1.00 86.00 72 ASP A C 1
ATOM 511 O O . ASP A 1 72 ? -8.680 -2.623 1.757 1.00 86.00 72 ASP A O 1
ATOM 515 N N . VAL A 1 73 ? -8.913 -1.280 3.531 1.00 85.00 73 VAL A N 1
ATOM 516 C CA . VAL A 1 73 ? -7.988 -0.254 3.017 1.00 85.00 73 VAL A CA 1
ATOM 517 C C . VAL A 1 73 ? -6.582 -0.829 2.853 1.00 85.00 73 VAL A C 1
ATOM 519 O O . VAL A 1 73 ? -5.970 -0.658 1.798 1.00 85.00 73 VAL A O 1
ATOM 522 N N . VAL A 1 74 ? -6.086 -1.564 3.849 1.00 84.12 74 VAL A N 1
ATOM 523 C CA . VAL A 1 74 ? -4.778 -2.233 3.791 1.00 84.12 74 VAL A CA 1
ATOM 524 C C . VAL A 1 74 ? -4.718 -3.237 2.635 1.00 84.12 74 VAL A C 1
ATOM 526 O O . VAL A 1 74 ? -3.722 -3.279 1.907 1.00 84.12 74 VAL A O 1
ATOM 529 N N . ALA A 1 75 ? -5.778 -4.015 2.413 1.00 86.50 75 ALA A N 1
ATOM 530 C CA . ALA A 1 75 ? -5.852 -4.959 1.301 1.00 86.50 75 ALA A CA 1
ATOM 531 C C . ALA A 1 75 ? -5.803 -4.254 -0.068 1.00 86.50 75 ALA A C 1
ATOM 533 O O . ALA A 1 75 ? -5.075 -4.691 -0.969 1.00 86.50 75 ALA A O 1
ATOM 534 N N . HIS A 1 76 ? -6.513 -3.134 -0.220 1.00 86.88 76 HIS A N 1
ATOM 535 C CA . HIS A 1 76 ? -6.470 -2.334 -1.444 1.00 86.88 76 HIS A CA 1
ATOM 536 C C . HIS A 1 76 ? -5.092 -1.712 -1.690 1.00 86.88 76 HIS A C 1
ATOM 538 O O . HIS A 1 76 ? -4.601 -1.768 -2.818 1.00 86.88 76 HIS A O 1
ATOM 544 N N . LEU A 1 77 ? -4.438 -1.181 -0.653 1.00 83.38 77 LEU A N 1
ATOM 545 C CA . LEU A 1 77 ? -3.090 -0.614 -0.766 1.00 83.38 77 LEU A CA 1
ATOM 546 C C . LEU A 1 77 ? -2.066 -1.668 -1.200 1.00 83.38 77 LEU A C 1
ATOM 548 O O . LEU A 1 77 ? -1.270 -1.416 -2.104 1.00 83.38 77 LEU A O 1
ATOM 552 N N . ARG A 1 78 ? -2.139 -2.878 -0.634 1.00 84.06 78 ARG A N 1
ATOM 553 C CA . ARG A 1 78 ? -1.291 -4.013 -1.042 1.00 84.06 78 ARG A CA 1
ATOM 554 C C . ARG A 1 78 ? -1.527 -4.420 -2.494 1.00 84.06 78 ARG A C 1
ATOM 556 O O . ARG A 1 78 ? -0.574 -4.649 -3.236 1.00 84.06 78 ARG A O 1
ATOM 563 N N . THR A 1 79 ? -2.793 -4.481 -2.905 1.00 89.25 79 THR A N 1
ATOM 564 C CA . THR A 1 79 ? -3.174 -4.814 -4.286 1.00 89.25 79 THR A CA 1
ATOM 565 C C . THR A 1 79 ? -2.630 -3.779 -5.267 1.00 89.25 79 THR A C 1
ATOM 567 O O . THR A 1 79 ? -2.042 -4.135 -6.288 1.00 89.25 79 THR A O 1
ATOM 570 N N . TRP A 1 80 ? -2.776 -2.496 -4.937 1.00 88.88 80 TRP A N 1
ATOM 571 C CA . TRP A 1 80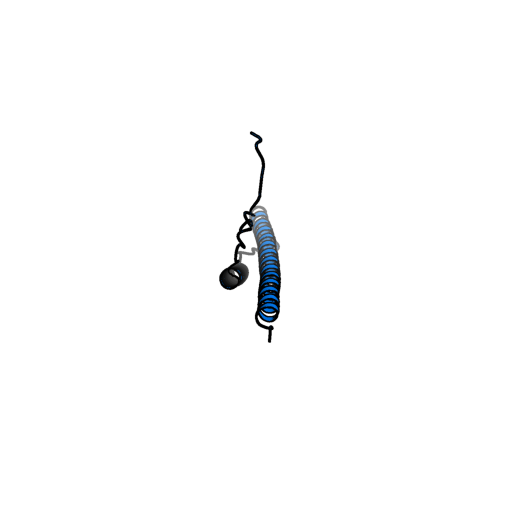 ? -2.249 -1.403 -5.742 1.00 88.88 80 TRP A CA 1
ATOM 572 C C . TRP A 1 80 ? -0.718 -1.449 -5.836 1.00 88.88 80 TRP A C 1
ATOM 574 O O . TRP A 1 80 ? -0.187 -1.418 -6.944 1.00 88.88 80 TRP A O 1
ATOM 584 N N . ALA A 1 81 ? -0.013 -1.610 -4.712 1.00 84.88 81 ALA A N 1
ATOM 585 C CA . ALA A 1 81 ? 1.449 -1.695 -4.685 1.00 84.88 81 ALA A CA 1
ATOM 586 C C . ALA A 1 81 ? 1.972 -2.865 -5.541 1.00 84.88 81 ALA A C 1
ATOM 588 O O . ALA A 1 81 ? 2.924 -2.710 -6.307 1.00 84.88 81 ALA A O 1
ATOM 589 N N . SER A 1 82 ? 1.298 -4.019 -5.486 1.00 87.06 82 SER A N 1
ATOM 590 C CA . SER A 1 82 ? 1.619 -5.172 -6.333 1.00 87.06 82 SER A CA 1
ATOM 591 C C . SER A 1 82 ? 1.417 -4.875 -7.823 1.00 87.06 82 SER A C 1
ATOM 593 O O . SER A 1 82 ? 2.313 -5.138 -8.629 1.00 87.06 82 SER A O 1
ATOM 595 N N . ALA A 1 83 ? 0.280 -4.278 -8.196 1.00 89.00 83 ALA A N 1
ATOM 596 C CA . ALA A 1 83 ? -0.008 -3.915 -9.583 1.00 89.00 83 ALA A CA 1
ATOM 597 C C . ALA A 1 83 ? 1.004 -2.899 -10.139 1.00 89.00 83 ALA A C 1
ATOM 599 O O . ALA A 1 83 ? 1.440 -3.009 -11.289 1.00 89.00 83 ALA A O 1
ATOM 600 N N . VAL A 1 84 ? 1.417 -1.940 -9.308 1.00 86.00 84 VAL A N 1
ATOM 601 C CA . VAL A 1 84 ? 2.477 -0.981 -9.628 1.00 86.00 84 VAL A CA 1
ATOM 602 C C . VAL A 1 84 ? 3.802 -1.700 -9.876 1.00 86.00 84 VAL A C 1
ATOM 604 O O . VAL A 1 84 ? 4.424 -1.468 -10.909 1.00 86.00 84 VAL A O 1
ATOM 607 N N . GLY A 1 85 ? 4.206 -2.619 -8.995 1.00 83.81 85 GLY A N 1
ATOM 608 C CA . GLY A 1 85 ? 5.450 -3.376 -9.152 1.00 83.81 85 GLY A CA 1
ATOM 609 C C . GLY A 1 85 ? 5.514 -4.174 -10.459 1.00 83.81 85 GLY A C 1
ATOM 610 O O . GLY A 1 85 ? 6.538 -4.142 -11.143 1.00 83.81 85 GLY A O 1
ATOM 611 N N . VAL A 1 86 ? 4.409 -4.828 -10.837 1.00 89.12 86 VAL A N 1
ATOM 612 C CA . VAL A 1 86 ? 4.283 -5.548 -12.120 1.00 89.12 86 VAL A CA 1
ATOM 613 C C . VAL A 1 86 ? 4.376 -4.589 -13.307 1.00 89.12 86 VAL A C 1
ATOM 615 O O . VAL A 1 86 ? 5.069 -4.875 -14.281 1.00 89.12 86 VAL A O 1
ATOM 618 N N . SER A 1 87 ? 3.704 -3.440 -13.220 1.00 83.06 87 SER A N 1
ATOM 619 C CA . SER A 1 87 ? 3.695 -2.443 -14.296 1.00 83.06 87 SER A CA 1
ATOM 620 C C . SER A 1 87 ? 5.081 -1.845 -14.520 1.00 83.06 87 SER A C 1
ATOM 622 O O . SER A 1 87 ? 5.519 -1.723 -15.660 1.00 83.06 87 SER A O 1
ATOM 624 N N . VAL A 1 88 ? 5.794 -1.521 -13.438 1.00 85.75 88 VAL A N 1
ATOM 625 C CA . VAL A 1 88 ? 7.165 -1.002 -13.506 1.00 85.75 88 VAL A CA 1
ATOM 626 C C . VAL A 1 88 ? 8.106 -2.033 -14.127 1.00 85.75 88 VAL A C 1
ATOM 628 O O . VAL A 1 88 ? 8.839 -1.687 -15.046 1.00 85.75 88 VAL A O 1
ATOM 631 N N . ALA A 1 89 ? 8.031 -3.301 -13.711 1.00 86.25 89 ALA A N 1
ATOM 632 C CA . ALA A 1 89 ? 8.858 -4.362 -14.291 1.00 86.25 89 ALA A CA 1
ATOM 633 C C . ALA A 1 89 ? 8.598 -4.557 -15.797 1.00 86.25 89 ALA A C 1
ATOM 635 O O . ALA A 1 89 ? 9.528 -4.785 -16.566 1.00 86.25 89 ALA A O 1
ATOM 636 N N . ALA A 1 90 ? 7.340 -4.440 -16.235 1.00 86.88 90 ALA A N 1
ATOM 637 C CA . ALA A 1 90 ? 6.994 -4.525 -17.652 1.00 86.88 90 ALA A CA 1
ATOM 638 C C . ALA A 1 90 ? 7.558 -3.348 -18.467 1.00 86.88 90 ALA A C 1
ATOM 640 O O . ALA A 1 90 ? 7.987 -3.548 -19.603 1.00 86.88 90 ALA A O 1
ATOM 641 N N . ILE A 1 91 ? 7.576 -2.139 -17.895 1.00 84.94 91 ILE A N 1
ATOM 642 C CA . ILE A 1 91 ? 8.182 -0.958 -18.527 1.00 84.94 91 ILE A CA 1
ATOM 643 C C . ILE A 1 91 ? 9.704 -1.120 -18.606 1.00 84.94 91 ILE A C 1
ATOM 645 O O . ILE A 1 91 ? 10.258 -0.958 -19.687 1.00 84.94 91 ILE A O 1
ATOM 649 N N . GLU A 1 92 ? 10.358 -1.510 -17.507 1.00 84.44 92 GLU A N 1
ATOM 650 C CA . GLU A 1 92 ? 11.809 -1.762 -17.458 1.00 84.44 92 GLU A CA 1
ATOM 651 C C . GLU A 1 92 ? 12.220 -2.802 -18.520 1.00 84.44 92 GLU A C 1
ATOM 653 O O . GLU A 1 92 ? 13.176 -2.588 -19.264 1.00 84.44 92 GLU A O 1
ATOM 658 N N . GLN A 1 93 ? 11.453 -3.890 -18.667 1.00 86.12 93 GLN A N 1
ATOM 659 C CA . GLN A 1 93 ? 11.702 -4.898 -19.702 1.00 86.12 93 GLN A CA 1
ATOM 660 C C . GLN A 1 93 ? 11.527 -4.339 -21.121 1.00 86.12 93 GLN A C 1
ATOM 662 O O . GLN A 1 93 ? 12.333 -4.631 -22.001 1.00 86.12 93 GLN A O 1
ATOM 667 N N . ALA A 1 94 ? 10.489 -3.532 -21.358 1.00 84.56 94 ALA A N 1
ATOM 668 C CA . ALA A 1 94 ? 10.254 -2.927 -22.666 1.00 84.56 94 ALA A CA 1
ATOM 669 C C . ALA A 1 94 ? 11.361 -1.933 -23.058 1.00 84.56 94 ALA A C 1
ATOM 671 O O . ALA A 1 94 ? 11.720 -1.859 -24.234 1.00 84.56 94 ALA A O 1
ATOM 672 N N . GLU A 1 95 ? 11.912 -1.192 -22.092 1.00 82.44 95 GLU A N 1
ATOM 673 C CA . GLU A 1 95 ? 13.066 -0.310 -22.302 1.00 82.44 95 GLU A CA 1
ATOM 674 C C . GLU A 1 95 ? 14.328 -1.119 -22.643 1.00 82.44 95 GLU A C 1
ATOM 676 O O . GLU A 1 95 ? 15.003 -0.806 -23.623 1.00 82.44 95 GLU A O 1
ATOM 681 N N . MET A 1 96 ? 14.598 -2.214 -21.923 1.00 81.19 96 MET A N 1
ATOM 682 C CA . MET A 1 96 ? 15.734 -3.100 -22.218 1.00 81.19 96 MET A CA 1
ATOM 683 C C . MET A 1 96 ? 15.642 -3.739 -23.611 1.00 81.19 96 MET A C 1
ATOM 685 O O . MET A 1 96 ? 16.622 -3.737 -24.357 1.00 81.19 96 MET A O 1
ATOM 689 N N . ASP A 1 97 ? 14.466 -4.250 -23.985 1.00 84.12 97 ASP A N 1
ATOM 690 C CA . ASP A 1 97 ? 14.230 -4.840 -25.308 1.00 84.12 97 ASP A CA 1
ATOM 691 C C . ASP A 1 97 ? 14.377 -3.793 -26.431 1.00 84.12 97 ASP A C 1
ATOM 693 O O . ASP A 1 97 ? 14.757 -4.120 -27.561 1.00 84.12 97 ASP A O 1
ATOM 697 N N . HIS A 1 98 ? 14.056 -2.527 -26.149 1.00 76.12 98 HIS A N 1
ATOM 698 C CA . HIS A 1 98 ? 14.240 -1.426 -27.091 1.00 76.12 98 HIS A CA 1
ATOM 699 C C . HIS A 1 98 ? 15.723 -1.085 -27.281 1.00 76.12 98 HIS A C 1
ATOM 701 O O . HIS A 1 98 ? 16.171 -0.965 -28.425 1.00 76.12 98 HIS A O 1
ATOM 707 N N . ASP A 1 99 ? 16.484 -0.996 -26.190 1.00 79.00 99 ASP A N 1
ATOM 708 C CA . ASP A 1 99 ? 17.919 -0.705 -26.221 1.00 79.00 99 ASP A CA 1
ATOM 709 C C . ASP A 1 99 ? 18.723 -1.823 -26.905 1.00 79.00 99 ASP A C 1
ATOM 711 O O . ASP A 1 99 ? 19.600 -1.527 -27.719 1.00 79.00 99 ASP A O 1
ATOM 715 N N . ASP A 1 100 ? 18.388 -3.098 -26.674 1.00 78.81 100 ASP A N 1
ATOM 716 C CA . ASP A 1 100 ? 19.039 -4.239 -27.344 1.00 78.81 100 ASP A CA 1
ATOM 717 C C . ASP A 1 100 ? 18.815 -4.205 -28.868 1.00 78.81 100 ASP A C 1
ATOM 719 O O . ASP A 1 100 ? 19.735 -4.395 -29.670 1.00 78.81 100 ASP A O 1
ATOM 723 N N . ARG A 1 101 ? 17.598 -3.844 -29.296 1.00 71.94 101 ARG A N 1
ATOM 724 C CA . ARG A 1 101 ? 17.248 -3.722 -30.721 1.00 71.94 101 ARG A CA 1
ATOM 725 C C . ARG A 1 101 ? 17.896 -2.529 -31.420 1.00 71.94 101 ARG A C 1
ATOM 727 O O . ARG A 1 101 ? 18.054 -2.582 -32.639 1.00 71.94 101 ARG A O 1
ATOM 734 N N . LEU A 1 102 ? 18.219 -1.458 -30.696 1.00 71.12 102 LEU A N 1
ATOM 735 C CA . LEU A 1 102 ? 18.861 -0.263 -31.256 1.00 71.12 102 LEU A CA 1
ATOM 736 C C . LEU A 1 102 ? 20.393 -0.289 -31.136 1.00 71.12 102 LEU A C 1
ATOM 738 O O . LEU A 1 102 ? 21.071 0.323 -31.961 1.00 71.12 102 LEU A O 1
ATOM 742 N N . GLY A 1 103 ? 20.940 -1.001 -30.147 1.00 59.94 103 GLY A N 1
ATOM 743 C CA . GLY A 1 103 ? 22.379 -1.218 -29.960 1.00 59.94 103 GLY A CA 1
ATOM 744 C C . GLY A 1 103 ? 22.944 -2.389 -30.772 1.00 59.94 103 GLY A C 1
ATOM 745 O O . GLY A 1 103 ? 24.148 -2.438 -31.026 1.00 59.94 103 GLY A O 1
ATOM 746 N N . GLY A 1 104 ? 22.090 -3.313 -31.220 1.00 54.62 104 GLY A N 1
ATOM 747 C CA . GLY A 1 104 ? 22.447 -4.446 -32.070 1.00 54.62 104 GLY A CA 1
ATOM 748 C C . GLY A 1 104 ? 22.414 -4.129 -33.568 1.00 54.62 104 GLY A C 1
ATOM 749 O O . GLY A 1 104 ? 21.562 -4.649 -34.284 1.00 54.62 104 GLY A O 1
ATOM 750 N N . SER A 1 105 ? 23.352 -3.321 -34.066 1.00 44.03 105 SER A N 1
ATOM 751 C CA . SER A 1 105 ? 23.660 -3.257 -35.505 1.00 44.03 105 SER A CA 1
ATOM 752 C C . SER A 1 105 ? 25.167 -3.467 -35.719 1.00 44.03 105 SER A C 1
ATOM 754 O O . SER A 1 105 ? 25.939 -2.632 -35.244 1.00 44.03 105 SER A O 1
ATOM 756 N N . PRO A 1 106 ? 25.611 -4.557 -36.384 1.00 54.34 106 PRO A N 1
ATOM 757 C CA . PRO A 1 106 ? 26.967 -4.652 -36.927 1.00 54.34 106 PRO A CA 1
ATOM 758 C C . PRO A 1 106 ? 27.184 -3.693 -38.107 1.00 54.34 106 PRO A C 1
ATOM 760 O O . PRO A 1 106 ? 26.183 -3.308 -38.760 1.00 54.34 106 PRO A O 1
#

InterPro domains:
  IPR055586 Protein of unknown function DUF7162 [PF23721] (15-91)

Secondary structure (DSSP, 8-state):
---------------------HHHHHHHHHHHHHHHHHHHH-------GGG--THHHHHHHHHHHHHHHHHHHHHHHHHHHHHHHHHHHHHHHHHHHHHHHHH---

Organism: NCBI:txid49897

Sequence (106 aa):
MNRAGHAGVGQHADMGTVRLDAAAVRALADSILDDAARLHEIHWPTMGSDALAGSSVSAATKCSVAEDRLADVVAHLRTWASAVGVSVAAIEQAEMDHDDRLGGSP

Radius of gyration: 27.52 Å; chains: 1; bounding box: 53×44×91 Å

pLDDT: mean 70.93, std 15.3, range [37.22, 89.94]